Protein AF-A0A6G1BPM0-F1 (afdb_monomer)

Organism: NCBI:txid110450

Structure (mmCIF, N/CA/C/O backbone):
data_AF-A0A6G1BPM0-F1
#
_entry.id   AF-A0A6G1BPM0-F1
#
loop_
_atom_site.group_PDB
_atom_site.id
_atom_site.type_symbol
_atom_site.label_atom_id
_atom_site.label_alt_id
_atom_site.label_comp_id
_atom_site.label_asym_id
_atom_site.label_entity_id
_atom_site.label_seq_id
_atom_site.pdbx_PDB_ins_code
_atom_site.Cartn_x
_atom_site.Cartn_y
_atom_site.Cartn_z
_atom_site.occupancy
_atom_site.B_iso_or_equiv
_atom_site.auth_seq_id
_atom_site.auth_comp_id
_atom_site.auth_asym_id
_atom_site.auth_atom_id
_atom_site.pdbx_PDB_model_num
ATOM 1 N N . MET A 1 1 ? 44.719 22.379 -44.614 1.00 50.56 1 MET A N 1
ATOM 2 C CA . MET A 1 1 ? 43.945 21.825 -43.485 1.00 50.56 1 MET A CA 1
ATOM 3 C C . MET A 1 1 ? 42.487 21.777 -43.911 1.00 50.56 1 MET A C 1
ATOM 5 O O . MET A 1 1 ? 41.845 22.814 -43.939 1.00 50.56 1 MET A O 1
ATOM 9 N N . GLN A 1 2 ? 42.011 20.618 -44.363 1.00 47.41 2 GLN A N 1
ATOM 10 C CA . GLN A 1 2 ? 40.591 20.378 -44.631 1.00 47.41 2 GLN A CA 1
ATOM 11 C C . GLN A 1 2 ? 40.095 19.344 -43.620 1.00 47.41 2 GLN A C 1
ATOM 13 O O . GLN A 1 2 ? 40.708 18.288 -43.504 1.00 47.41 2 GLN A O 1
ATOM 18 N N . SER A 1 3 ? 39.019 19.670 -42.907 1.00 39.75 3 SER A N 1
ATOM 19 C CA . SER A 1 3 ? 37.923 18.757 -42.549 1.00 39.75 3 SER A CA 1
ATOM 20 C C . SER A 1 3 ? 36.786 19.646 -42.018 1.00 39.75 3 SER A C 1
ATOM 22 O O . SER A 1 3 ? 36.995 20.364 -41.043 1.00 39.75 3 SER A O 1
ATOM 24 N N . SER A 1 4 ? 35.753 19.923 -42.822 1.00 45.66 4 SER A N 1
ATOM 25 C CA . SER A 1 4 ? 34.479 19.169 -42.880 1.00 45.66 4 SER A CA 1
ATOM 26 C C . SER A 1 4 ? 33.715 19.333 -41.561 1.00 45.66 4 SER A C 1
ATOM 28 O O . SER A 1 4 ? 34.200 18.923 -40.520 1.00 45.66 4 SER A O 1
ATOM 30 N N . GLY A 1 5 ? 32.572 20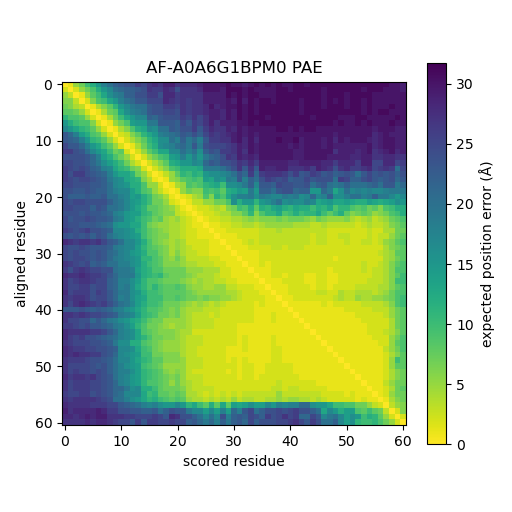.009 -41.485 1.00 38.94 5 GLY A N 1
ATOM 31 C CA . GLY A 1 5 ? 31.375 19.842 -42.306 1.00 38.94 5 GLY A CA 1
ATOM 32 C C . GLY A 1 5 ? 30.245 19.481 -41.332 1.00 38.94 5 GLY A C 1
ATOM 33 O O . GLY A 1 5 ? 30.416 18.587 -40.512 1.00 38.94 5 GLY A O 1
ATOM 34 N N . GLY A 1 6 ? 29.153 20.246 -41.338 1.00 53.16 6 GLY A N 1
ATOM 35 C CA . GLY A 1 6 ? 28.070 20.128 -40.359 1.00 53.16 6 GLY A CA 1
ATOM 36 C C . GLY A 1 6 ? 27.255 18.831 -40.447 1.00 53.16 6 GLY A C 1
ATOM 37 O O . GLY A 1 6 ? 27.139 18.217 -41.502 1.00 53.16 6 GLY A O 1
ATOM 38 N N . GLY A 1 7 ? 26.636 18.489 -39.321 1.00 39.97 7 GLY A N 1
ATOM 39 C CA . GLY A 1 7 ? 25.577 17.494 -39.128 1.00 39.97 7 GLY A CA 1
ATOM 40 C C . GLY A 1 7 ? 25.291 17.487 -37.623 1.00 39.97 7 GL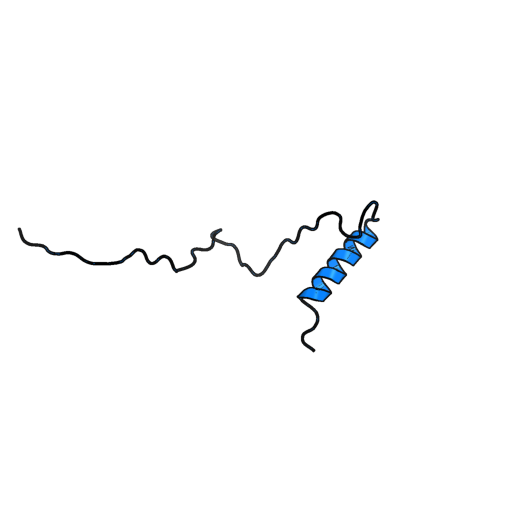Y A C 1
ATOM 41 O O . GLY A 1 7 ? 26.220 17.444 -36.835 1.00 39.97 7 GLY A O 1
ATOM 42 N N . GLY A 1 8 ? 24.090 17.721 -37.110 1.00 49.06 8 GLY A N 1
ATOM 43 C CA . GLY A 1 8 ? 22.818 17.218 -37.593 1.00 49.06 8 GLY A CA 1
ATOM 44 C C . GLY A 1 8 ? 22.320 16.172 -36.596 1.00 49.06 8 GLY A C 1
ATOM 45 O O . GLY A 1 8 ? 22.353 14.998 -36.907 1.00 49.06 8 GLY A O 1
ATOM 46 N N . GLY A 1 9 ? 21.867 16.615 -35.416 1.00 52.88 9 GLY A N 1
ATOM 47 C CA . GLY A 1 9 ? 20.884 15.871 -34.621 1.00 52.88 9 GLY A CA 1
ATOM 48 C C . GLY A 1 9 ? 21.343 14.676 -33.778 1.00 52.88 9 GLY A C 1
ATOM 49 O O . GLY A 1 9 ? 20.712 13.638 -33.880 1.00 52.88 9 GLY A O 1
ATOM 50 N N . ASP A 1 10 ? 22.278 14.843 -32.835 1.00 51.84 10 ASP A N 1
ATOM 51 C CA . ASP A 1 10 ? 22.571 13.781 -31.843 1.00 51.84 10 ASP A CA 1
ATOM 52 C C . ASP A 1 10 ? 21.991 14.058 -30.446 1.00 51.84 10 ASP A C 1
ATOM 54 O O . ASP A 1 10 ? 22.407 13.484 -29.441 1.00 51.84 10 ASP A O 1
ATOM 58 N N . ARG A 1 11 ? 20.961 14.909 -30.347 1.00 55.19 11 ARG A N 1
ATOM 59 C CA . ARG A 1 11 ? 20.060 14.878 -29.183 1.00 55.19 11 ARG A CA 1
ATOM 60 C C . ARG A 1 11 ? 19.087 13.719 -29.366 1.00 55.19 11 ARG A C 1
ATOM 62 O O . ARG A 1 11 ? 17.891 13.943 -29.544 1.00 55.19 11 ARG A O 1
ATOM 69 N N . ALA A 1 12 ? 19.599 12.491 -29.332 1.00 51.91 12 ALA A N 1
ATOM 70 C CA . ALA A 1 12 ? 18.773 11.311 -29.135 1.00 51.91 12 ALA A CA 1
ATOM 71 C C . ALA A 1 12 ? 18.191 11.393 -27.714 1.00 51.91 12 ALA A C 1
ATOM 73 O O . ALA A 1 12 ? 18.723 10.854 -26.753 1.00 51.91 12 ALA A O 1
ATOM 74 N N . LEU A 1 13 ? 17.110 12.158 -27.576 1.00 49.84 13 LEU A N 1
ATOM 75 C CA .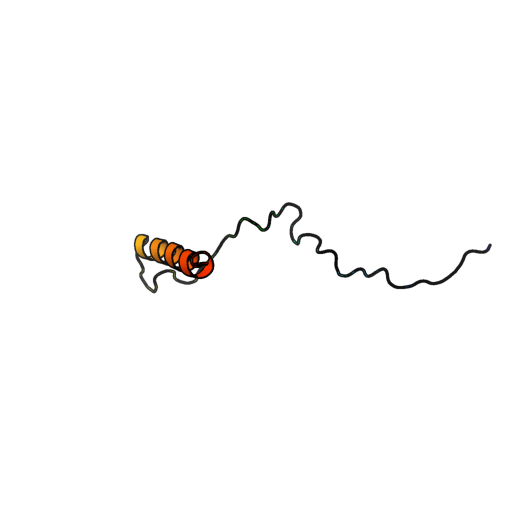 LEU A 1 13 ? 16.344 12.375 -26.350 1.00 49.84 13 LEU A CA 1
ATOM 76 C C . LEU A 1 13 ? 15.547 11.129 -25.914 1.00 49.84 13 LEU A C 1
ATOM 78 O O . LEU A 1 13 ? 14.609 11.259 -25.135 1.00 49.84 13 LEU A O 1
ATOM 82 N N . THR A 1 14 ? 15.866 9.930 -26.407 1.00 48.38 14 THR A N 1
ATOM 83 C CA . THR A 1 14 ? 14.898 8.824 -26.373 1.00 48.38 14 THR A CA 1
ATOM 84 C C . THR A 1 14 ? 15.527 7.439 -26.258 1.00 48.38 14 THR A C 1
ATOM 86 O O . THR A 1 14 ? 15.031 6.483 -26.843 1.00 48.38 14 THR A O 1
ATOM 89 N N . GLU A 1 15 ? 16.585 7.291 -25.470 1.00 55.25 15 GLU A N 1
ATOM 90 C CA . GLU A 1 15 ? 16.855 5.998 -24.843 1.00 55.25 15 GLU A CA 1
ATOM 91 C C . GLU A 1 15 ? 16.834 6.252 -23.344 1.00 55.25 15 GLU A C 1
ATOM 93 O O . GLU A 1 15 ? 17.632 7.028 -22.821 1.00 55.25 15 GLU A O 1
ATOM 98 N N . MET A 1 16 ? 15.799 5.736 -22.691 1.00 61.28 16 MET A N 1
ATOM 99 C CA . MET A 1 16 ? 15.457 6.006 -21.301 1.00 61.28 16 MET A CA 1
ATOM 100 C C . MET A 1 16 ? 16.573 5.468 -20.405 1.00 61.28 16 MET A C 1
ATOM 102 O O . MET A 1 16 ? 16.470 4.355 -19.896 1.00 61.28 16 MET A O 1
ATOM 106 N N . ALA A 1 17 ? 17.656 6.230 -20.231 1.00 62.00 17 ALA A N 1
ATOM 107 C CA . ALA A 1 17 ? 18.635 5.946 -19.198 1.00 62.00 17 ALA A CA 1
ATOM 108 C C . ALA A 1 17 ? 17.833 5.798 -17.899 1.00 62.00 17 ALA A C 1
ATOM 110 O O . ALA A 1 17 ? 17.095 6.731 -17.553 1.00 62.00 17 ALA A O 1
ATOM 111 N N . PRO A 1 18 ? 17.864 4.623 -17.244 1.00 61.28 18 PRO A N 1
ATOM 112 C CA . PRO A 1 18 ? 17.012 4.393 -16.097 1.00 61.28 18 PRO A CA 1
ATOM 113 C C . PRO A 1 18 ? 17.317 5.493 -15.086 1.00 61.28 18 PRO A C 1
ATOM 115 O O . PRO A 1 18 ? 18.482 5.737 -14.762 1.00 61.28 18 PRO A O 1
ATOM 118 N N . LEU A 1 19 ? 16.263 6.194 -14.645 1.00 68.19 19 LEU A N 1
ATOM 119 C CA . LEU A 1 19 ? 16.347 7.331 -13.715 1.00 68.19 19 LEU A CA 1
ATOM 120 C C . LEU A 1 19 ? 17.214 6.996 -12.491 1.00 68.19 19 LEU A C 1
ATOM 122 O O . LEU A 1 19 ? 17.810 7.888 -11.892 1.00 68.19 19 LEU A O 1
ATOM 126 N N . PHE A 1 20 ? 17.329 5.700 -12.181 1.00 70.25 20 PHE A N 1
ATOM 127 C CA . PHE A 1 20 ? 18.310 5.134 -11.273 1.00 70.25 20 PHE A CA 1
ATOM 128 C C . PHE A 1 20 ? 18.997 3.932 -11.934 1.00 70.25 20 PHE A C 1
ATOM 130 O O . PHE A 1 20 ? 18.358 2.915 -12.212 1.00 70.25 20 PHE A O 1
ATOM 137 N N . LEU A 1 21 ? 20.308 4.036 -12.175 1.00 65.38 21 LEU A N 1
ATOM 138 C CA . LEU A 1 21 ? 21.128 2.907 -12.621 1.00 65.38 21 LEU A CA 1
ATOM 139 C C . LEU A 1 21 ? 21.002 1.767 -11.593 1.00 65.38 21 LEU A C 1
ATOM 141 O O . LEU A 1 21 ? 21.375 1.941 -10.435 1.00 65.38 21 LEU A O 1
ATOM 145 N N . GLY A 1 22 ? 20.454 0.623 -12.013 1.00 71.69 22 GLY A N 1
ATOM 146 C CA . GLY A 1 22 ? 20.214 -0.543 -11.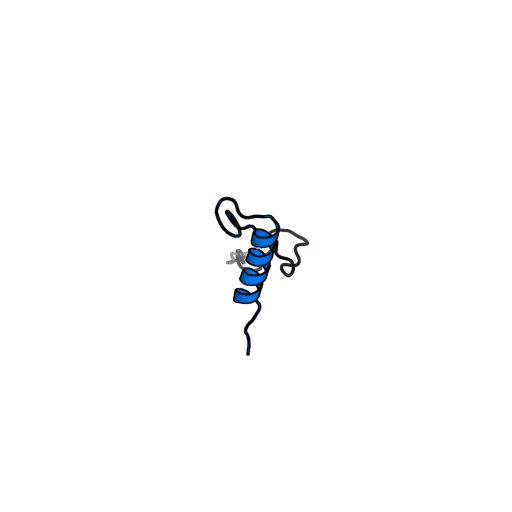150 1.00 71.69 22 GLY A CA 1
ATOM 147 C C . GLY A 1 22 ? 18.785 -0.698 -10.610 1.00 71.69 22 GLY A C 1
ATOM 148 O O . GLY A 1 22 ? 18.549 -1.605 -9.819 1.00 71.69 22 GLY A O 1
ATOM 149 N N . CYS A 1 23 ? 17.830 0.146 -11.017 1.00 82.50 23 CYS A N 1
ATOM 150 C CA . CYS A 1 23 ? 16.409 -0.080 -10.736 1.00 82.50 23 CYS A CA 1
ATOM 151 C C . CYS A 1 23 ? 15.828 -1.126 -11.701 1.00 82.50 23 CYS A C 1
ATOM 153 O O . CYS A 1 23 ? 15.995 -0.996 -12.913 1.00 82.50 23 CYS A O 1
ATOM 155 N N . ASP A 1 24 ? 15.155 -2.150 -11.167 1.00 84.25 24 ASP A N 1
ATOM 156 C CA . ASP A 1 24 ? 14.550 -3.227 -11.964 1.00 84.25 24 ASP A CA 1
ATOM 157 C C . ASP A 1 24 ? 13.165 -2.880 -12.532 1.00 84.25 24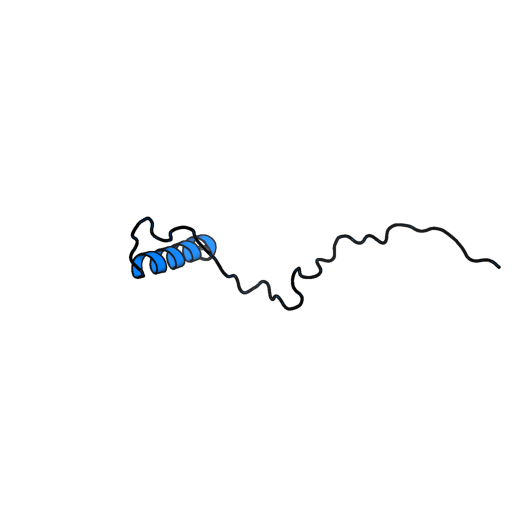 ASP A C 1
ATOM 159 O O . ASP A 1 24 ? 12.717 -3.532 -13.466 1.00 84.25 24 ASP A O 1
ATOM 163 N N . TYR A 1 25 ? 12.499 -1.841 -12.014 1.00 83.38 25 TYR A N 1
ATOM 164 C CA . TYR A 1 25 ? 11.134 -1.426 -12.381 1.00 83.38 25 TYR A CA 1
ATOM 165 C C . TYR A 1 25 ? 10.055 -2.520 -12.249 1.00 83.38 25 TYR A C 1
ATOM 167 O O . TYR A 1 25 ? 8.902 -2.303 -12.628 1.00 83.38 25 TYR A O 1
ATOM 175 N N . GLU A 1 26 ? 10.393 -3.663 -11.656 1.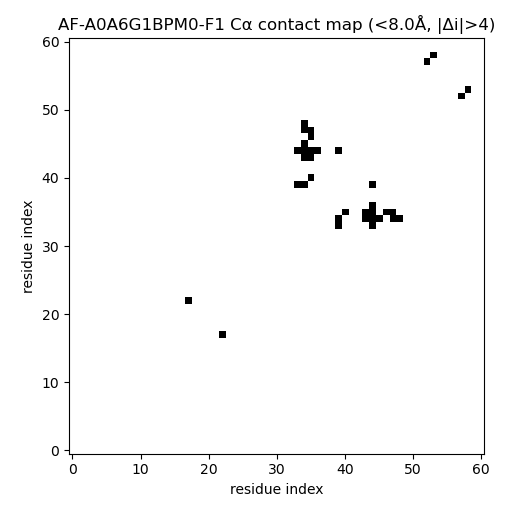00 87.62 26 GLU A N 1
ATOM 176 C CA . GLU A 1 26 ? 9.482 -4.771 -11.370 1.00 87.62 26 GLU A CA 1
ATOM 177 C C . GLU A 1 26 ? 9.046 -4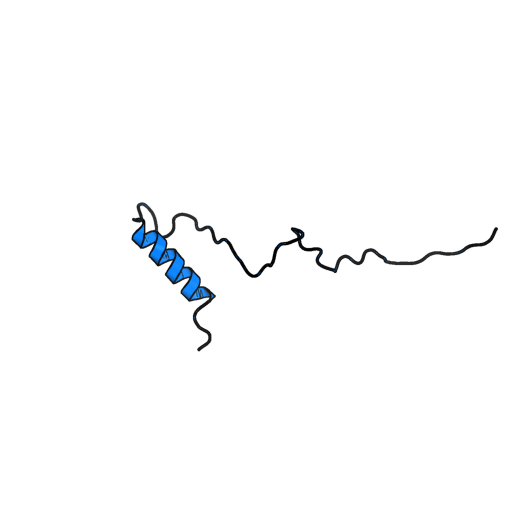.754 -9.896 1.00 87.62 26 GLU A C 1
ATOM 179 O O . GLU A 1 26 ? 7.945 -5.204 -9.574 1.00 87.62 26 GLU A O 1
ATOM 184 N N . HIS A 1 27 ? 9.839 -4.141 -9.005 1.00 88.50 27 HIS A N 1
ATOM 185 C CA . HIS A 1 27 ? 9.501 -3.960 -7.592 1.00 88.50 27 HIS A CA 1
ATOM 186 C C . HIS A 1 27 ? 9.049 -2.528 -7.284 1.00 88.50 27 HIS A C 1
ATOM 188 O O . HIS A 1 27 ? 9.808 -1.565 -7.381 1.00 88.50 27 HIS A O 1
ATOM 194 N N . TRP A 1 28 ? 7.794 -2.389 -6.852 1.00 89.31 28 TRP A N 1
ATOM 195 C CA . TRP A 1 28 ? 7.162 -1.097 -6.588 1.00 89.31 28 TRP A CA 1
ATOM 196 C C . TRP A 1 28 ? 6.882 -0.932 -5.095 1.00 89.31 28 TRP A C 1
ATOM 198 O O . TRP A 1 28 ? 6.290 -1.806 -4.463 1.00 89.31 28 TRP A O 1
ATOM 208 N N . HIS A 1 29 ? 7.255 0.218 -4.531 1.00 91.50 29 HIS A N 1
ATOM 209 C CA . HIS A 1 29 ? 6.841 0.611 -3.186 1.00 91.50 29 HIS A CA 1
ATOM 210 C C . HIS A 1 29 ? 5.631 1.547 -3.280 1.00 91.50 29 HIS A C 1
ATOM 212 O O . HIS A 1 29 ? 5.747 2.673 -3.764 1.00 91.50 29 HIS A O 1
ATOM 218 N N . ILE A 1 30 ? 4.464 1.076 -2.832 1.00 92.06 30 ILE A N 1
ATOM 219 C CA . ILE A 1 30 ? 3.213 1.842 -2.872 1.00 92.06 30 ILE A CA 1
ATOM 220 C C . ILE A 1 30 ? 2.954 2.458 -1.500 1.00 92.06 30 ILE A C 1
ATOM 222 O O . ILE A 1 30 ? 2.797 1.747 -0.510 1.00 92.06 30 ILE A O 1
ATOM 226 N N . VAL A 1 31 ? 2.862 3.785 -1.462 1.00 95.25 31 VAL A N 1
ATOM 227 C CA . VAL A 1 31 ? 2.508 4.552 -0.263 1.00 95.25 31 VAL A CA 1
ATOM 228 C C . VAL A 1 31 ? 1.103 5.113 -0.446 1.00 95.25 31 VAL A C 1
ATOM 230 O O . VAL A 1 31 ? 0.808 5.724 -1.472 1.00 95.25 31 VAL A O 1
ATOM 233 N N . MET A 1 32 ? 0.235 4.904 0.543 1.00 95.75 32 MET A N 1
ATOM 234 C CA . MET A 1 32 ? -1.126 5.443 0.563 1.00 95.75 32 MET A CA 1
ATOM 235 C C . MET A 1 32 ? -1.280 6.452 1.697 1.00 95.75 32 MET A C 1
ATOM 237 O O . MET A 1 32 ? -0.747 6.244 2.788 1.00 95.75 32 MET A O 1
ATOM 241 N N . ASP A 1 33 ? -2.051 7.514 1.459 1.00 96.44 33 ASP A N 1
ATOM 242 C CA . ASP A 1 33 ? -2.504 8.391 2.538 1.00 96.44 33 ASP A CA 1
ATOM 243 C C . ASP A 1 33 ? -3.667 7.726 3.285 1.00 96.44 33 ASP A C 1
ATOM 245 O O . ASP A 1 33 ? -4.648 7.308 2.668 1.00 96.44 33 ASP A O 1
ATOM 249 N N . LYS A 1 34 ? -3.526 7.597 4.610 1.00 96.00 34 LYS A N 1
ATOM 250 C CA . LYS A 1 34 ? -4.524 7.026 5.539 1.00 96.00 34 LYS A CA 1
ATOM 251 C C . LYS A 1 34 ? -5.191 5.733 5.022 1.00 96.00 34 LYS A C 1
ATOM 253 O O . LYS A 1 34 ? -6.412 5.697 4.834 1.00 96.00 34 LYS A O 1
ATOM 258 N N . PRO A 1 35 ? -4.423 4.650 4.790 1.00 96.62 35 PRO A N 1
ATOM 259 C CA . PRO A 1 35 ? -4.986 3.376 4.345 1.00 96.62 35 PRO A CA 1
ATOM 260 C C . PRO A 1 35 ? -6.047 2.887 5.341 1.00 96.62 35 PRO A C 1
ATOM 262 O O . PRO A 1 35 ? -5.847 2.943 6.547 1.00 96.62 35 PRO A 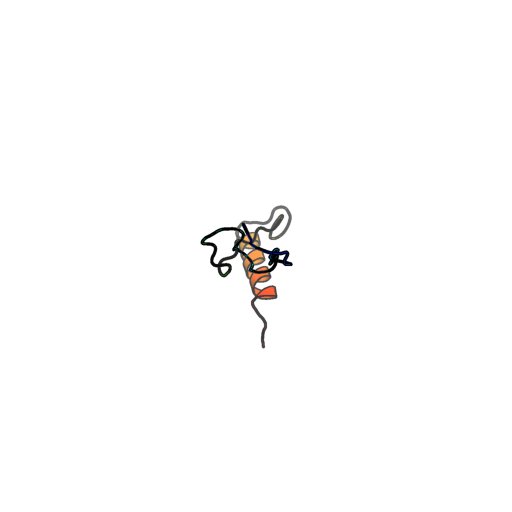O 1
ATOM 265 N N . GLY A 1 36 ? -7.201 2.433 4.854 1.00 95.75 36 GLY A N 1
ATOM 266 C CA . GLY A 1 36 ? -8.317 2.010 5.711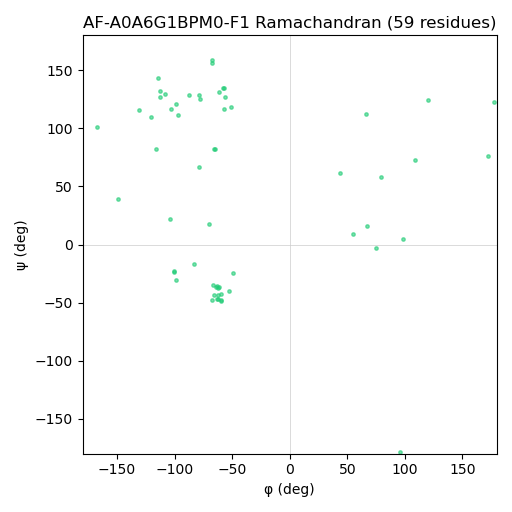 1.00 95.75 36 GLY A CA 1
ATOM 267 C C . GLY A 1 36 ? -9.111 3.143 6.386 1.00 95.75 36 GLY A C 1
ATOM 268 O O . GLY A 1 36 ? -10.116 2.845 7.026 1.00 95.75 36 GLY A O 1
ATOM 269 N N . GLY A 1 37 ? -8.723 4.414 6.212 1.00 96.88 37 GLY A N 1
ATOM 270 C CA . GLY A 1 37 ? -9.420 5.592 6.746 1.00 96.88 37 GLY A CA 1
ATOM 271 C C . GLY A 1 37 ? -8.875 6.125 8.080 1.00 96.88 37 GLY A C 1
ATOM 272 O O . GLY A 1 37 ? -7.891 5.629 8.628 1.00 96.88 37 GLY A O 1
ATOM 273 N N . GLU A 1 38 ? -9.517 7.174 8.605 1.00 96.88 38 GLU A N 1
ATOM 274 C CA . GLU A 1 38 ? -9.158 7.788 9.893 1.00 96.88 38 GLU A CA 1
ATOM 275 C C . GLU A 1 38 ? -9.311 6.799 11.054 1.00 96.88 38 GLU A C 1
ATOM 277 O O . GLU A 1 38 ? -10.343 6.145 11.197 1.00 96.88 38 GLU A O 1
ATOM 282 N N . GLY A 1 39 ? -8.286 6.705 11.904 1.00 96.12 39 GLY A N 1
ATOM 283 C CA . GLY A 1 39 ? -8.300 5.811 13.067 1.00 96.12 39 GLY A CA 1
ATOM 284 C C . GLY A 1 39 ? -8.294 4.316 12.725 1.00 96.12 39 GLY A C 1
ATOM 285 O O . GLY A 1 39 ? -8.596 3.498 13.595 1.00 96.12 39 GLY A O 1
ATOM 286 N N . ALA A 1 40 ? -7.955 3.946 11.485 1.00 97.75 40 ALA A N 1
ATOM 287 C CA . ALA A 1 40 ? -7.872 2.554 11.073 1.00 97.75 40 ALA A CA 1
ATOM 288 C C . ALA A 1 40 ? -6.881 1.760 11.936 1.00 97.75 40 ALA A C 1
ATOM 290 O O . ALA A 1 40 ? -5.746 2.164 12.198 1.00 97.75 40 ALA A O 1
ATOM 291 N N . THR A 1 41 ? -7.312 0.574 12.349 1.00 98.44 41 THR A N 1
ATOM 292 C CA . THR A 1 41 ? -6.438 -0.404 12.996 1.00 98.44 41 THR A CA 1
ATOM 293 C C . THR A 1 41 ? -5.405 -0.935 12.004 1.00 98.44 41 THR A C 1
ATOM 295 O O . THR A 1 41 ? -5.616 -0.934 10.789 1.00 98.44 41 THR A O 1
ATOM 298 N N . LYS A 1 42 ? -4.297 -1.487 12.512 1.00 97.75 42 LYS A N 1
ATOM 299 C CA . LYS A 1 42 ? -3.252 -2.090 11.668 1.00 97.75 42 LYS A CA 1
ATOM 300 C C . LYS A 1 42 ? -3.806 -3.129 10.688 1.00 97.75 42 LYS A C 1
ATOM 302 O O . LYS A 1 42 ? -3.381 -3.147 9.538 1.00 97.75 42 LYS A O 1
ATOM 307 N N . GLN A 1 43 ? -4.757 -3.956 11.123 1.00 98.44 43 GLN A N 1
ATOM 308 C CA . GLN A 1 43 ? -5.354 -4.973 10.259 1.00 98.44 43 GLN A CA 1
ATOM 309 C C . GLN A 1 43 ? -6.160 -4.344 9.117 1.00 98.44 43 GLN A C 1
ATOM 311 O O . GLN A 1 43 ? -5.980 -4.727 7.969 1.00 98.44 43 GLN A O 1
ATOM 316 N N . GLN A 1 44 ? -6.962 -3.317 9.403 1.00 98.31 44 GLN A N 1
ATOM 317 C CA . GLN A 1 44 ? -7.723 -2.601 8.373 1.00 98.31 44 GLN A CA 1
ATOM 318 C C . GLN A 1 44 ? -6.811 -1.904 7.356 1.00 98.31 44 GLN A C 1
ATOM 320 O O . GLN A 1 44 ? -7.123 -1.885 6.167 1.00 98.31 44 GLN A O 1
ATOM 325 N N . MET A 1 45 ? -5.664 -1.372 7.798 1.00 98.31 45 MET A N 1
ATOM 326 C CA . MET A 1 45 ? -4.656 -0.823 6.886 1.00 98.31 45 MET A CA 1
ATOM 327 C C . MET A 1 45 ? -4.091 -1.908 5.961 1.00 98.31 45 MET A C 1
ATOM 329 O O . MET A 1 45 ? -4.023 -1.705 4.751 1.00 98.31 45 MET A O 1
ATOM 333 N N . ILE A 1 46 ? -3.719 -3.069 6.516 1.00 97.44 46 ILE A N 1
ATOM 334 C CA . ILE A 1 46 ? -3.207 -4.215 5.746 1.00 97.44 46 ILE A CA 1
ATOM 335 C C . ILE A 1 46 ? -4.246 -4.679 4.720 1.00 97.44 46 ILE A C 1
ATOM 337 O O . ILE A 1 46 ? -3.926 -4.813 3.539 1.00 97.44 46 ILE A O 1
ATOM 341 N N . ASP A 1 47 ? -5.497 -4.854 5.142 1.00 97.88 47 ASP A N 1
ATOM 342 C CA . ASP A 1 47 ? -6.584 -5.280 4.262 1.00 97.88 47 ASP A CA 1
ATOM 343 C C . ASP A 1 47 ? -6.829 -4.254 3.146 1.00 97.88 47 ASP A C 1
ATOM 345 O O . ASP A 1 47 ? -7.069 -4.633 2.000 1.00 97.88 47 ASP A O 1
ATOM 349 N N . CYS A 1 48 ? -6.706 -2.955 3.441 1.00 97.62 48 CYS A N 1
ATOM 350 C CA . CYS A 1 48 ? -6.798 -1.889 2.444 1.00 97.62 48 CYS A CA 1
ATOM 351 C C . CYS A 1 48 ? -5.697 -1.997 1.376 1.00 97.62 48 CYS A C 1
ATOM 353 O O . CYS A 1 48 ? -6.001 -1.892 0.183 1.00 97.62 48 CYS A O 1
ATOM 355 N N . TYR A 1 49 ? -4.446 -2.268 1.766 1.00 96.94 49 TYR A N 1
ATOM 356 C CA . TYR A 1 49 ? -3.355 -2.497 0.810 1.00 96.94 49 TYR A CA 1
ATOM 357 C C . TYR A 1 49 ? -3.613 -3.729 -0.061 1.00 96.94 49 TYR A C 1
ATOM 359 O O . TYR A 1 49 ? -3.510 -3.639 -1.285 1.00 96.94 49 TYR A O 1
ATOM 367 N N . ILE A 1 50 ? -4.014 -4.854 0.543 1.00 95.81 50 ILE A N 1
ATOM 368 C CA . ILE A 1 50 ? -4.328 -6.092 -0.188 1.00 95.81 50 ILE A CA 1
ATOM 369 C C . ILE A 1 50 ? -5.460 -5.847 -1.188 1.00 95.81 50 ILE A C 1
ATOM 371 O O . ILE A 1 50 ? -5.335 -6.197 -2.359 1.00 95.81 50 ILE A O 1
ATOM 375 N N . GLN A 1 51 ? -6.550 -5.206 -0.759 1.00 95.50 51 GLN A N 1
ATOM 376 C CA . GLN A 1 51 ? -7.683 -4.897 -1.632 1.00 95.50 51 GLN A CA 1
ATOM 377 C C . GLN A 1 51 ? -7.303 -3.935 -2.760 1.00 95.50 51 GLN A C 1
ATOM 379 O O . GLN A 1 51 ? -7.807 -4.067 -3.873 1.00 95.50 51 GLN A O 1
ATOM 384 N N . THR A 1 52 ? -6.428 -2.966 -2.494 1.00 94.56 52 THR A N 1
ATOM 385 C CA . THR A 1 52 ? -5.960 -2.015 -3.510 1.00 94.56 52 THR A CA 1
ATOM 386 C C . THR A 1 52 ? -5.110 -2.722 -4.559 1.00 94.56 52 THR A C 1
ATOM 388 O O . THR A 1 52 ? -5.391 -2.592 -5.749 1.00 94.56 52 THR A O 1
ATOM 391 N N . LEU A 1 53 ? -4.144 -3.539 -4.130 1.00 94.25 53 LEU A N 1
ATOM 392 C CA . LEU A 1 53 ? -3.342 -4.369 -5.029 1.00 94.25 53 LEU A CA 1
ATOM 393 C C . LEU A 1 53 ? -4.221 -5.337 -5.823 1.00 94.25 53 LEU A C 1
ATOM 395 O O . LEU A 1 53 ? -4.062 -5.450 -7.032 1.00 94.25 53 LEU A O 1
ATOM 399 N N . ALA A 1 54 ? -5.207 -5.968 -5.184 1.00 93.81 54 ALA A N 1
ATOM 400 C CA . ALA A 1 54 ? -6.151 -6.842 -5.868 1.00 93.81 54 ALA A CA 1
ATOM 401 C C . ALA A 1 54 ? -6.961 -6.097 -6.939 1.00 93.81 54 ALA A C 1
ATOM 403 O O . ALA A 1 54 ? -7.196 -6.657 -7.995 1.00 93.81 54 ALA A O 1
ATOM 404 N N . LYS A 1 55 ? -7.353 -4.833 -6.735 1.00 91.12 55 LYS A N 1
ATOM 405 C CA . LYS A 1 55 ? -8.085 -4.063 -7.761 1.00 91.12 55 LYS A CA 1
ATOM 406 C C . LYS A 1 55 ? -7.255 -3.765 -9.009 1.00 91.12 55 LYS A C 1
ATOM 408 O O . LYS A 1 55 ? -7.825 -3.692 -10.092 1.00 91.12 55 LYS A O 1
ATOM 413 N N . VAL A 1 56 ? -5.949 -3.545 -8.854 1.00 90.25 56 VAL A N 1
ATOM 414 C CA . VAL A 1 56 ? -5.074 -3.102 -9.955 1.00 90.25 56 VAL A CA 1
ATOM 415 C C . VAL A 1 56 ? -4.293 -4.248 -10.597 1.00 90.25 56 VAL A C 1
ATOM 417 O O . VAL A 1 56 ? -4.034 -4.203 -11.793 1.00 90.25 56 VAL A O 1
ATOM 420 N N . LEU A 1 57 ? -3.958 -5.286 -9.826 1.00 89.12 57 LEU A N 1
ATOM 421 C CA . LEU A 1 57 ? -3.251 -6.484 -10.293 1.00 89.12 57 LEU A CA 1
ATOM 422 C C . LEU A 1 57 ? -4.197 -7.673 -10.531 1.00 89.12 57 LEU A C 1
ATOM 424 O O . LEU A 1 57 ? -3.863 -8.589 -11.275 1.00 89.12 57 LEU A O 1
ATOM 428 N N . GLY A 1 58 ? -5.371 -7.685 -9.892 1.00 73.94 58 GLY A N 1
ATOM 429 C CA . GLY A 1 58 ? -6.298 -8.817 -9.846 1.00 73.94 58 GLY A CA 1
ATOM 430 C C . GLY A 1 58 ? -7.648 -8.536 -10.508 1.00 73.94 58 GLY A C 1
ATOM 431 O O . GLY A 1 58 ? -8.632 -8.248 -9.831 1.00 73.94 58 GLY A O 1
ATOM 432 N N . ARG A 1 59 ? -7.684 -8.673 -11.837 1.00 62.81 59 ARG A N 1
ATOM 433 C CA . ARG A 1 59 ? -8.773 -9.213 -12.687 1.00 62.81 59 ARG A CA 1
ATOM 434 C C . ARG A 1 59 ? -8.393 -8.977 -14.159 1.00 62.81 59 ARG A C 1
ATOM 436 O O . ARG A 1 59 ? -8.932 -8.100 -14.824 1.00 62.81 59 ARG A O 1
ATOM 443 N N . LEU A 1 60 ? -7.471 -9.790 -14.667 1.00 51.03 60 LEU A N 1
ATOM 444 C CA . LEU A 1 60 ? -7.664 -10.403 -15.983 1.00 51.03 60 LEU A CA 1
ATOM 445 C C . LEU A 1 60 ? -8.449 -11.688 -15.686 1.00 51.03 60 LEU A C 1
ATOM 447 O O . LEU A 1 60 ? -8.118 -12.364 -14.714 1.00 51.03 60 LEU A O 1
ATOM 451 N N . GLY A 1 61 ? -9.564 -11.895 -16.389 1.00 48.41 61 GLY A N 1
ATOM 452 C CA . GLY A 1 61 ? -10.531 -12.967 -16.113 1.00 48.41 61 GLY A CA 1
ATOM 453 C C . GLY A 1 61 ? -9.944 -14.371 -16.078 1.00 48.41 61 GLY A C 1
ATOM 454 O O . GLY A 1 61 ? -8.864 -14.582 -16.671 1.00 48.41 61 GLY A O 1
#

Solvent-accessible surface area (backbone atoms only — not comparable to full-atom values): 4383 Å² total; per-residue (Å²): 141,87,79,84,81,91,83,85,81,85,79,74,88,76,70,83,71,58,97,48,88,87,66,81,86,78,80,81,88,85,85,69,85,61,47,58,41,89,88,45,50,73,66,45,26,52,51,37,51,51,53,52,49,36,69,78,74,56,77,77,132

InterPro domains:
  IPR039206 MORF/ORRM1/DAG-like [PTHR31346] (16-58)
  IPR054059 MORF/ORRM1/DAG-like, MORF domain [PF21864] (25-58)

Mean predicted aligned error: 13.55 Å

Sequence (61 aa):
MQSSGGGGGDRALTEMAPLFLGCDYEHWHIVMDKPGGEGATKQQMIDCYIQTLAKVLGRLG

Radius of gyration: 23.8 Å; Cα contacts (8 Å, |Δi|>4): 18; chains: 1; bounding box: 54×35×58 Å

Secondary structure (DSSP, 8-state):
--------------S---SSTT--SS------SSTTSTT--HHHHHHHHHHHHHHHHS---

pLDDT: mean 77.28, std 20.61, range [38.94, 98.44]

Foldseek 3Di:
DDDDDDDDDPPPVDDCPPPDDPDPVPDDDDDDDQQLHPPDDPVSNVVSVVVVCCVVVNDPD